Protein AF-A0A951TIU6-F1 (afdb_monomer)

pLDDT: mean 88.32, std 11.47, range [43.03, 96.0]

Secondary structure (DSSP, 8-state):
------EEEEES-SSS--TT-EEEEEEE-TTS-EEEEEEE----SHHHHHHHHTTSHHHHHHHHHH--

Structure (mmCIF, N/CA/C/O backbone):
data_AF-A0A951TIU6-F1
#
_entry.id   AF-A0A951TIU6-F1
#
loop_
_atom_site.group_PDB
_atom_site.id
_atom_site.type_symbol
_atom_site.label_atom_id
_atom_site.label_alt_id
_atom_site.label_comp_id
_atom_site.label_asym_id
_atom_site.label_entity_id
_atom_site.label_seq_id
_atom_site.pdbx_PDB_ins_code
_atom_site.Cartn_x
_atom_site.Cartn_y
_atom_site.Cartn_z
_atom_site.occupancy
_atom_site.B_iso_or_equiv
_atom_site.auth_seq_id
_atom_site.auth_comp_id
_atom_site.auth_asym_id
_atom_site.auth_atom_id
_atom_site.pdbx_PDB_model_num
ATOM 1 N N . MET A 1 1 ? -11.307 23.246 16.643 1.00 44.56 1 MET A N 1
ATOM 2 C CA . MET A 1 1 ? -11.021 22.252 15.583 1.00 44.56 1 MET A CA 1
ATOM 3 C C . MET A 1 1 ? -11.027 20.874 16.235 1.00 44.56 1 MET A C 1
ATOM 5 O O . MET A 1 1 ? -10.195 20.651 17.102 1.00 44.56 1 MET A O 1
ATOM 9 N N . ARG A 1 2 ? -11.988 19.989 15.923 1.00 43.03 2 ARG A N 1
ATOM 10 C CA . ARG A 1 2 ? -11.949 18.590 16.396 1.00 43.03 2 ARG A CA 1
ATOM 11 C C . ARG A 1 2 ? -10.872 17.867 15.590 1.00 43.03 2 ARG A C 1
ATOM 13 O O . ARG A 1 2 ? -11.041 17.679 14.392 1.00 43.03 2 ARG A O 1
ATOM 20 N N . LYS A 1 3 ? -9.754 17.536 16.230 1.00 53.59 3 LYS A N 1
ATOM 21 C CA . LYS A 1 3 ? -8.789 16.566 15.713 1.00 53.59 3 LYS A CA 1
ATOM 22 C C . LYS A 1 3 ? -9.355 15.209 16.129 1.00 53.59 3 LYS A C 1
ATOM 24 O O . LYS A 1 3 ? -9.404 14.950 17.321 1.00 53.59 3 LYS A O 1
ATOM 29 N N . SER A 1 4 ? -9.886 14.430 15.196 1.00 58.41 4 SER A N 1
ATOM 30 C CA . SER A 1 4 ? -10.193 13.022 15.460 1.00 58.41 4 SER A CA 1
ATOM 31 C C . SER A 1 4 ? -8.934 12.233 15.115 1.00 58.41 4 SER A C 1
ATOM 33 O O . SER A 1 4 ? -8.514 12.225 13.960 1.00 58.41 4 SER A O 1
ATOM 35 N N . GLY A 1 5 ? -8.264 11.696 16.130 1.00 75.62 5 GLY A N 1
ATOM 36 C CA . GLY A 1 5 ? -7.035 10.919 16.026 1.00 75.62 5 GLY A CA 1
ATOM 37 C C . GLY A 1 5 ? -7.334 9.443 15.811 1.00 75.62 5 GLY A C 1
ATOM 38 O O . GLY A 1 5 ? -7.271 8.654 16.744 1.00 75.62 5 GLY A O 1
ATOM 39 N N . GLU A 1 6 ? -7.659 9.065 14.581 1.00 83.25 6 GLU A N 1
ATOM 40 C CA . GLU A 1 6 ? -7.718 7.654 14.191 1.00 83.25 6 GLU A CA 1
ATOM 41 C C . GLU A 1 6 ? -6.347 7.228 13.647 1.00 83.25 6 GLU A C 1
ATOM 43 O O . GLU A 1 6 ? -5.719 7.961 12.878 1.00 83.25 6 GLU A O 1
ATOM 48 N N . ILE A 1 7 ? -5.863 6.057 14.065 1.00 91.69 7 ILE A N 1
ATOM 49 C CA . ILE A 1 7 ? -4.612 5.469 13.570 1.00 91.69 7 ILE A CA 1
ATOM 50 C C . ILE A 1 7 ? -4.969 4.411 12.531 1.00 91.69 7 ILE A C 1
ATOM 52 O O . ILE A 1 7 ? -5.763 3.517 12.808 1.00 91.69 7 ILE A O 1
ATOM 56 N N . PHE A 1 8 ? -4.362 4.489 11.349 1.00 92.81 8 PHE A N 1
ATOM 57 C CA . PHE A 1 8 ? -4.546 3.502 10.287 1.00 92.81 8 PHE A CA 1
ATOM 58 C C . PHE A 1 8 ? -3.267 2.696 10.116 1.00 92.81 8 PHE A C 1
ATOM 60 O O . PHE A 1 8 ? -2.213 3.256 9.819 1.00 92.81 8 PHE A O 1
ATOM 67 N N . ASN A 1 9 ? -3.374 1.384 10.282 1.00 93.56 9 ASN A N 1
ATOM 68 C CA . ASN A 1 9 ? -2.313 0.448 9.954 1.00 93.56 9 ASN A CA 1
ATOM 69 C C . ASN A 1 9 ? -2.632 -0.229 8.617 1.00 93.56 9 ASN A C 1
ATOM 71 O O . ASN A 1 9 ? -3.733 -0.756 8.448 1.00 93.56 9 ASN A O 1
ATOM 75 N N . ILE A 1 10 ? -1.696 -0.175 7.670 1.00 93.50 10 ILE A N 1
ATOM 76 C CA . ILE A 1 10 ? -1.856 -0.685 6.304 1.00 93.50 10 ILE A CA 1
ATOM 77 C C . ILE A 1 10 ? -0.839 -1.802 6.112 1.00 93.50 10 ILE A C 1
ATOM 79 O O . ILE A 1 10 ? 0.364 -1.551 6.110 1.00 93.50 10 ILE A O 1
ATOM 83 N N . ASN A 1 11 ? -1.329 -3.022 5.919 1.00 91.50 11 ASN A N 1
ATOM 84 C CA . ASN A 1 11 ? -0.494 -4.213 5.847 1.00 91.50 11 ASN A CA 1
ATOM 85 C C . ASN A 1 11 ? -0.453 -4.774 4.420 1.00 91.50 11 ASN A C 1
ATOM 87 O O . ASN A 1 11 ? -1.435 -4.705 3.674 1.00 91.50 11 ASN A O 1
ATOM 91 N N . GLY A 1 12 ? 0.676 -5.392 4.061 1.00 87.00 12 GLY A N 1
ATOM 92 C CA . GLY A 1 12 ? 0.817 -6.146 2.815 1.00 87.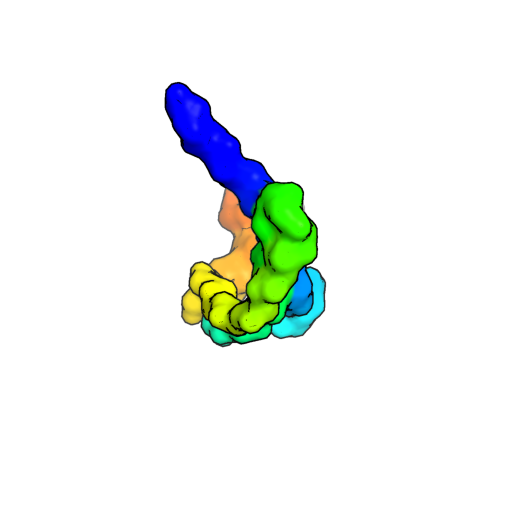00 12 GLY A CA 1
ATOM 93 C C . GLY A 1 12 ? 1.244 -5.312 1.608 1.00 87.00 12 GLY A C 1
ATOM 94 O O . GLY A 1 12 ? 1.161 -5.804 0.479 1.00 87.00 12 GLY A O 1
ATOM 95 N N . ILE A 1 13 ? 1.710 -4.077 1.816 1.00 86.38 13 ILE A N 1
ATOM 96 C CA . ILE A 1 13 ? 2.262 -3.242 0.740 1.00 86.38 13 ILE A CA 1
ATOM 97 C C . ILE A 1 13 ? 3.728 -3.591 0.441 1.00 86.38 13 ILE A C 1
ATOM 99 O O . ILE A 1 13 ? 4.162 -3.456 -0.699 1.00 86.38 13 ILE A O 1
ATOM 103 N N . GLU A 1 14 ? 4.476 -4.108 1.421 1.00 81.75 14 GLU A N 1
ATOM 104 C CA . GLU A 1 14 ? 5.929 -4.291 1.313 1.00 81.75 14 GLU A CA 1
ATOM 105 C C . GLU A 1 14 ? 6.386 -5.421 0.375 1.00 81.75 14 GLU A C 1
ATOM 107 O O . GLU A 1 14 ? 7.531 -5.429 -0.068 1.00 81.75 14 GLU A O 1
ATOM 112 N N . SER A 1 15 ? 5.526 -6.392 0.066 1.00 79.12 15 SER A N 1
ATOM 113 C CA . SER A 1 15 ? 5.901 -7.583 -0.709 1.00 79.12 15 SER A CA 1
ATOM 114 C C . SER A 1 15 ? 4.939 -7.826 -1.861 1.00 79.12 15 SER A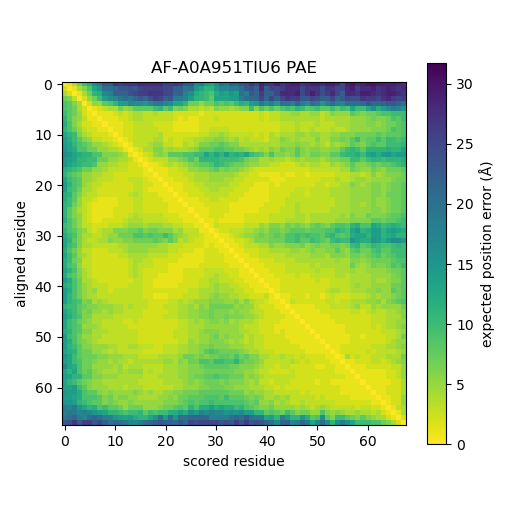 C 1
ATOM 116 O O . SER A 1 15 ? 3.744 -7.589 -1.723 1.00 79.12 15 SER A O 1
ATOM 118 N N . ASN A 1 16 ? 5.432 -8.330 -2.999 1.00 83.75 16 ASN A N 1
ATOM 119 C CA . ASN A 1 16 ? 4.611 -8.726 -4.154 1.00 83.75 16 ASN A CA 1
ATOM 120 C C . ASN A 1 16 ? 3.568 -7.665 -4.539 1.00 83.75 16 ASN A C 1
ATOM 122 O O . ASN A 1 16 ? 2.364 -7.941 -4.549 1.00 83.75 16 ASN A O 1
ATOM 126 N N . ILE A 1 17 ? 4.010 -6.423 -4.746 1.00 88.44 17 ILE A N 1
ATOM 127 C CA . ILE A 1 17 ? 3.110 -5.347 -5.146 1.00 88.44 17 ILE A CA 1
ATOM 128 C C . ILE A 1 17 ? 2.733 -5.539 -6.618 1.00 88.44 17 ILE A C 1
ATOM 130 O O . ILE A 1 17 ? 3.593 -5.699 -7.480 1.00 88.44 17 ILE A O 1
ATOM 134 N N . THR A 1 18 ? 1.434 -5.596 -6.880 1.00 91.81 18 THR A N 1
ATOM 135 C CA . THR A 1 18 ? 0.852 -5.768 -8.214 1.00 91.81 18 THR A CA 1
ATOM 136 C C . THR A 1 18 ? -0.153 -4.653 -8.459 1.00 91.81 18 THR A C 1
ATOM 138 O O . THR A 1 18 ? -0.650 -4.069 -7.485 1.00 91.81 18 THR A O 1
ATOM 141 N N . PRO A 1 19 ? -0.519 -4.373 -9.720 1.00 93.50 19 PRO A N 1
ATOM 142 C CA . PRO A 1 19 ? -1.512 -3.352 -9.982 1.00 93.50 19 PRO A CA 1
ATOM 143 C C . PRO A 1 19 ? -2.828 -3.648 -9.257 1.00 93.50 19 PRO A C 1
ATOM 145 O O . PRO A 1 19 ? -3.246 -4.807 -9.168 1.00 93.50 19 PRO A O 1
ATOM 148 N N . HIS A 1 20 ? -3.464 -2.614 -8.705 1.00 94.00 20 HIS A N 1
ATOM 149 C CA . HIS A 1 20 ? -4.717 -2.717 -7.944 1.00 94.00 20 HIS A CA 1
ATOM 150 C C . HIS A 1 20 ? -4.688 -3.705 -6.763 1.00 94.00 20 HIS A C 1
ATOM 152 O O . HIS A 1 20 ? -5.721 -4.278 -6.393 1.00 94.00 20 HIS A O 1
ATOM 158 N N . LYS A 1 21 ? -3.516 -3.940 -6.161 1.00 92.56 21 LYS A N 1
ATOM 159 C CA . LYS A 1 21 ? -3.391 -4.874 -5.040 1.00 92.56 21 LYS A CA 1
ATOM 160 C C . LYS A 1 21 ? -4.337 -4.500 -3.896 1.00 92.56 21 LYS A C 1
ATOM 162 O O . LYS A 1 21 ? -4.399 -3.345 -3.477 1.00 92.56 21 LYS A O 1
ATOM 167 N N . LYS A 1 22 ? -5.050 -5.497 -3.362 1.00 94.69 22 LYS A N 1
ATOM 168 C CA . LYS A 1 22 ? -5.840 -5.339 -2.136 1.00 94.69 22 LYS A CA 1
ATOM 169 C C . LYS A 1 22 ? -4.917 -5.350 -0.921 1.00 94.69 22 LYS A C 1
ATOM 171 O O . LYS A 1 22 ? -4.097 -6.255 -0.783 1.00 94.69 22 LYS A O 1
ATOM 176 N N . LEU A 1 23 ? -5.073 -4.352 -0.065 1.00 94.56 23 LEU A N 1
ATOM 177 C CA . LEU A 1 23 ? -4.349 -4.177 1.185 1.00 94.56 23 LEU A CA 1
ATOM 178 C C . LEU A 1 23 ? -5.322 -4.311 2.349 1.00 94.56 23 LEU A C 1
ATOM 180 O O . LEU A 1 23 ? -6.460 -3.839 2.267 1.00 94.56 23 LEU A O 1
ATOM 184 N N . ASP A 1 24 ? -4.860 -4.921 3.432 1.00 95.12 24 ASP A N 1
ATOM 185 C CA . ASP A 1 24 ? -5.629 -4.999 4.665 1.00 95.12 24 ASP A CA 1
ATOM 186 C C . ASP A 1 24 ? -5.353 -3.749 5.501 1.00 95.12 24 ASP A C 1
ATOM 188 O O . ASP A 1 24 ? -4.202 -3.399 5.771 1.00 95.12 24 ASP A O 1
ATOM 192 N N . VAL A 1 25 ? -6.422 -3.069 5.908 1.00 95.44 25 VAL A N 1
ATOM 193 C CA . VAL A 1 25 ? -6.364 -1.847 6.706 1.00 95.44 25 VAL A CA 1
ATOM 194 C C . VAL A 1 25 ? -7.039 -2.096 8.044 1.00 95.44 25 VAL A C 1
ATOM 196 O O . VAL A 1 25 ? -8.165 -2.591 8.107 1.00 95.44 25 VAL A O 1
ATOM 199 N N . THR A 1 26 ? -6.352 -1.734 9.124 1.00 95.75 26 THR A N 1
ATOM 200 C CA . THR A 1 26 ? -6.913 -1.691 10.477 1.00 95.75 26 THR A CA 1
ATOM 201 C C . THR A 1 26 ? -6.958 -0.238 10.928 1.00 95.75 26 THR A C 1
ATOM 203 O O . THR A 1 26 ? -5.916 0.391 11.091 1.00 95.75 26 THR A O 1
ATOM 206 N N . ALA A 1 27 ? -8.163 0.300 11.095 1.00 94.06 27 ALA A N 1
ATOM 207 C CA . ALA A 1 27 ? -8.395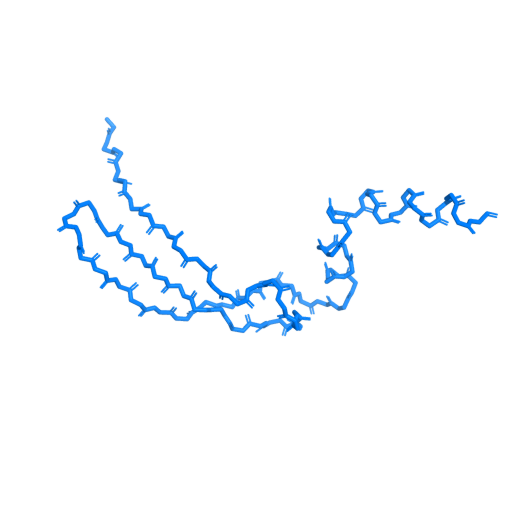 1.620 11.661 1.00 94.06 27 ALA A CA 1
ATOM 208 C C . ALA A 1 27 ? -8.691 1.489 13.156 1.00 94.06 27 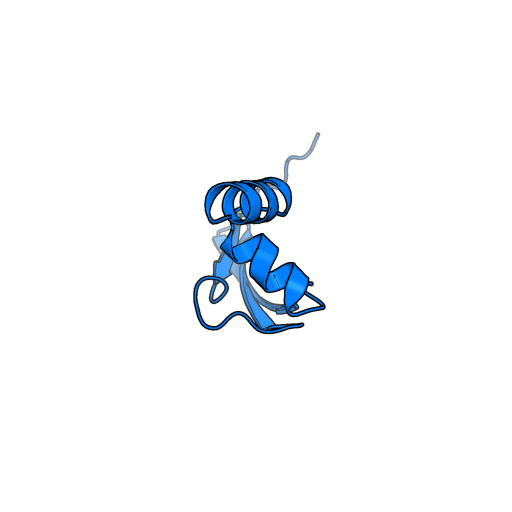ALA A C 1
ATOM 210 O O . ALA A 1 27 ? -9.670 0.846 13.534 1.00 94.06 27 ALA A O 1
ATOM 211 N N . THR A 1 28 ? -7.868 2.105 13.993 1.00 94.62 28 THR A N 1
ATOM 212 C CA . THR A 1 28 ? -8.043 2.158 15.444 1.00 94.62 28 THR A CA 1
ATOM 213 C C . THR A 1 28 ? -8.542 3.545 15.824 1.00 94.62 28 THR A C 1
ATOM 215 O O . THR A 1 28 ? -7.866 4.550 15.589 1.00 94.62 28 THR A O 1
ATOM 218 N N . LYS A 1 29 ? -9.744 3.600 16.398 1.00 90.81 29 LYS A N 1
ATOM 219 C CA . LYS A 1 29 ? -10.338 4.831 16.927 1.00 90.81 29 LYS A CA 1
ATOM 220 C C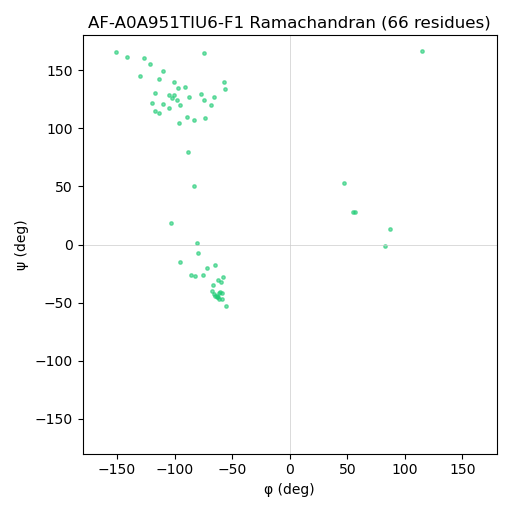 . LYS A 1 29 ? -9.685 5.238 18.246 1.00 90.81 29 LYS A C 1
ATOM 222 O O . LYS A 1 29 ? -9.053 4.426 18.915 1.00 90.81 29 LYS A O 1
ATOM 227 N N . GLU A 1 30 ? -9.911 6.482 18.665 1.00 87.56 30 GLU A N 1
ATOM 228 C CA . GLU A 1 30 ? -9.437 6.993 19.963 1.00 87.56 30 GLU A CA 1
ATOM 229 C C . GLU A 1 30 ? -9.959 6.184 21.162 1.00 87.56 30 GLU A C 1
ATOM 231 O O . GLU A 1 30 ? -9.293 6.108 22.190 1.00 87.56 30 GLU A O 1
ATOM 236 N N . ASP A 1 31 ? -11.134 5.563 21.030 1.00 87.56 31 ASP A N 1
ATOM 237 C CA . ASP A 1 31 ? -11.730 4.697 22.054 1.00 87.56 31 ASP A CA 1
ATOM 238 C C . ASP A 1 31 ? -11.154 3.265 22.062 1.00 87.56 31 ASP A C 1
ATOM 240 O O . ASP A 1 31 ? -11.581 2.430 22.858 1.00 87.56 31 ASP A O 1
ATOM 244 N N . GLY A 1 32 ? -10.181 2.977 21.190 1.00 85.62 32 GLY A N 1
ATOM 245 C CA . GLY A 1 32 ? -9.565 1.662 21.028 1.00 85.62 32 GLY A CA 1
ATOM 246 C C . GLY A 1 32 ? -10.350 0.702 20.131 1.00 85.62 32 GLY A C 1
ATOM 247 O O . GLY A 1 32 ? -9.887 -0.411 19.892 1.00 85.62 32 GLY A O 1
ATOM 248 N N . THR A 1 33 ? -11.510 1.102 19.601 1.00 91.69 33 THR A N 1
ATOM 249 C CA . THR A 1 33 ? -12.276 0.272 18.665 1.00 91.69 33 THR A CA 1
ATOM 250 C C . THR A 1 33 ? -11.496 0.087 17.368 1.00 91.69 33 THR A C 1
ATOM 252 O O . THR A 1 33 ? -11.122 1.063 16.714 1.00 91.69 33 THR A O 1
ATOM 255 N N . GLU A 1 34 ? -11.314 -1.167 16.958 1.00 94.44 34 GLU A N 1
ATOM 256 C CA . GLU A 1 34 ? -10.697 -1.517 15.680 1.00 94.44 34 GLU A CA 1
ATOM 257 C C . GLU A 1 34 ? -11.747 -1.803 14.604 1.00 94.44 34 GLU A C 1
ATOM 259 O O . GLU A 1 34 ? -12.704 -2.551 14.816 1.00 94.44 34 GLU A O 1
ATOM 264 N N . ILE A 1 35 ? -11.530 -1.254 13.412 1.00 94.31 35 ILE A N 1
ATOM 265 C CA . ILE A 1 35 ? -12.295 -1.555 12.205 1.00 94.31 35 ILE A CA 1
ATOM 266 C C . ILE A 1 35 ? -11.325 -2.113 11.170 1.00 94.31 35 ILE A C 1
ATOM 268 O O . ILE A 1 35 ? -10.366 -1.445 10.787 1.00 94.31 35 ILE A O 1
ATOM 272 N N . LYS A 1 36 ? -11.589 -3.334 10.701 1.00 95.94 36 LYS A N 1
ATOM 273 C CA . LYS A 1 36 ? -10.785 -4.001 9.672 1.00 95.94 36 LYS A CA 1
ATOM 274 C C . LYS A 1 36 ? -11.528 -3.983 8.347 1.00 95.94 36 LYS A C 1
ATOM 276 O O . LYS A 1 36 ? -12.693 -4.373 8.289 1.00 95.94 36 LYS A O 1
ATOM 281 N N . PHE A 1 37 ? -10.865 -3.529 7.294 1.00 95.81 37 PHE A N 1
ATOM 282 C CA . PHE A 1 37 ? -11.421 -3.488 5.946 1.00 95.81 37 PHE A CA 1
ATOM 283 C C . PHE A 1 37 ? -10.315 -3.616 4.899 1.00 95.81 37 PHE A C 1
ATOM 285 O O . PHE A 1 37 ? -9.135 -3.475 5.206 1.00 95.81 37 PHE A O 1
ATOM 292 N N . GLN A 1 38 ? -10.705 -3.885 3.654 1.00 96.00 38 GLN A N 1
ATOM 293 C CA . GLN A 1 38 ? -9.772 -3.949 2.533 1.00 96.00 38 GLN A CA 1
ATOM 294 C C . GLN A 1 38 ? -9.808 -2.657 1.720 1.00 96.00 38 GLN A C 1
ATOM 296 O O . GLN A 1 38 ? -10.882 -2.116 1.454 1.00 96.00 38 GLN A O 1
ATOM 301 N N . ALA A 1 39 ? -8.637 -2.197 1.290 1.00 95.56 39 ALA A N 1
ATOM 302 C CA . ALA A 1 39 ? -8.467 -1.065 0.384 1.00 95.56 39 ALA A CA 1
ATOM 303 C C . ALA A 1 39 ? -7.711 -1.497 -0.879 1.00 95.56 39 ALA A C 1
ATOM 305 O O . ALA A 1 39 ? -6.960 -2.467 -0.859 1.00 95.56 39 ALA A O 1
ATOM 306 N N . ILE A 1 40 ? -7.904 -0.784 -1.988 1.00 94.69 40 ILE A N 1
ATOM 307 C CA . ILE A 1 40 ? -7.170 -1.025 -3.238 1.00 94.69 40 ILE A CA 1
ATOM 308 C C . ILE A 1 40 ? -6.007 -0.035 -3.313 1.00 94.69 40 ILE A C 1
ATOM 310 O O . ILE A 1 40 ? -6.226 1.176 -3.262 1.00 94.69 40 ILE A O 1
ATOM 314 N N . ALA A 1 41 ? -4.784 -0.539 -3.471 1.00 93.81 41 ALA A N 1
ATOM 315 C CA . ALA A 1 41 ? -3.624 0.274 -3.810 1.00 93.81 41 ALA A CA 1
ATOM 316 C C . ALA A 1 41 ? -3.769 0.805 -5.243 1.00 93.81 41 ALA A C 1
ATOM 318 O O . ALA A 1 41 ? -3.856 0.024 -6.189 1.00 93.81 41 ALA A O 1
ATOM 319 N N . ARG A 1 42 ? -3.779 2.132 -5.408 1.00 94.88 42 ARG A N 1
ATOM 320 C CA . ARG A 1 42 ? -3.882 2.820 -6.710 1.00 94.88 42 ARG A CA 1
ATOM 321 C C . ARG A 1 42 ? -2.527 2.936 -7.407 1.00 94.88 42 ARG A C 1
ATOM 323 O O . ARG A 1 42 ? -2.097 4.021 -7.773 1.00 94.88 42 ARG A O 1
ATOM 330 N N . LEU A 1 43 ? -1.844 1.800 -7.492 1.00 92.75 43 LEU A N 1
ATOM 331 C CA . LEU A 1 43 ? -0.776 1.583 -8.455 1.00 92.75 43 LEU A CA 1
ATOM 332 C C . LEU A 1 43 ? -1.450 0.870 -9.619 1.00 92.75 43 LEU A C 1
ATOM 334 O O . LEU A 1 43 ? -1.847 -0.288 -9.492 1.00 92.75 43 LEU A O 1
ATOM 338 N N . ASP A 1 44 ? -1.677 1.599 -10.698 1.00 93.62 44 ASP A N 1
ATOM 339 C CA . ASP A 1 44 ? -2.535 1.186 -11.801 1.00 93.62 44 ASP A CA 1
ATOM 340 C C . ASP A 1 44 ? -1.704 0.532 -12.930 1.00 93.62 44 ASP A C 1
ATOM 342 O O . ASP A 1 44 ? -2.256 -0.165 -13.784 1.00 93.62 44 ASP A O 1
ATOM 346 N N . SER A 1 45 ? -0.370 0.692 -12.922 1.00 92.81 45 SER A N 1
ATOM 347 C CA . SER A 1 45 ? 0.546 0.110 -13.918 1.00 92.81 45 SER A CA 1
ATOM 348 C C . SER A 1 45 ? 1.873 -0.396 -13.338 1.00 92.81 45 SER A C 1
ATOM 350 O O . SER A 1 45 ? 2.308 0.024 -12.265 1.00 92.81 45 SER A O 1
ATOM 352 N N . ASP A 1 46 ? 2.564 -1.254 -14.095 1.00 92.25 46 ASP A N 1
ATOM 353 C CA . ASP A 1 46 ? 3.898 -1.766 -13.736 1.00 92.25 46 ASP A CA 1
ATOM 354 C C . ASP A 1 46 ? 4.953 -0.651 -13.640 1.00 92.25 46 ASP A C 1
ATOM 356 O O . ASP A 1 46 ? 5.877 -0.723 -12.832 1.00 92.25 46 ASP A O 1
ATOM 360 N N . VAL A 1 47 ? 4.794 0.418 -14.426 1.00 92.12 47 VAL A N 1
ATOM 361 C CA . VAL A 1 47 ? 5.657 1.606 -14.369 1.00 92.12 47 VAL A CA 1
ATOM 362 C C . VAL A 1 47 ? 5.512 2.335 -13.031 1.00 92.12 47 VAL A C 1
ATOM 364 O O . VAL A 1 47 ? 6.510 2.717 -12.425 1.00 92.12 47 VAL A O 1
ATOM 367 N N . GLU A 1 48 ? 4.288 2.493 -12.529 1.00 91.88 48 GLU A N 1
ATOM 368 C CA . GLU A 1 48 ? 4.053 3.119 -11.222 1.00 91.88 48 GLU A CA 1
ATOM 369 C C . GLU A 1 48 ? 4.600 2.266 -10.076 1.00 91.88 48 GLU A C 1
ATOM 371 O O . GLU A 1 48 ? 5.140 2.805 -9.109 1.00 91.88 48 GLU A O 1
ATOM 376 N N . ILE A 1 49 ? 4.527 0.939 -10.206 1.00 92.00 49 ILE A N 1
ATOM 377 C CA . ILE A 1 49 ? 5.169 0.007 -9.274 1.00 92.00 49 ILE A CA 1
ATOM 378 C C . ILE A 1 49 ? 6.684 0.197 -9.282 1.00 92.00 49 ILE A C 1
ATOM 380 O O . ILE A 1 49 ? 7.284 0.310 -8.213 1.00 92.00 49 ILE A O 1
ATOM 384 N N . ALA A 1 50 ? 7.298 0.285 -10.464 1.00 91.12 50 ALA A N 1
ATOM 385 C CA . ALA A 1 50 ? 8.729 0.533 -10.582 1.00 91.12 50 ALA A CA 1
ATOM 386 C C . ALA A 1 50 ? 9.119 1.860 -9.916 1.00 91.12 50 ALA A C 1
ATOM 388 O O . ALA A 1 50 ? 10.109 1.899 -9.188 1.00 91.12 50 ALA A O 1
ATOM 389 N N . TYR A 1 51 ? 8.326 2.922 -10.088 1.00 93.31 51 TYR A N 1
ATOM 390 C CA . TYR A 1 51 ? 8.543 4.195 -9.395 1.00 93.31 51 TYR A CA 1
ATOM 391 C C . TYR A 1 51 ? 8.408 4.059 -7.881 1.00 93.31 51 TYR A C 1
ATOM 393 O O . TYR A 1 51 ? 9.263 4.561 -7.158 1.00 93.31 51 TYR A O 1
ATOM 401 N N . TYR A 1 52 ? 7.376 3.368 -7.393 1.00 91.06 52 TYR A N 1
ATOM 402 C CA . TYR A 1 52 ? 7.173 3.131 -5.964 1.00 91.06 52 TYR A CA 1
ATOM 403 C C . TYR A 1 52 ? 8.354 2.380 -5.333 1.00 91.06 52 TYR A C 1
ATOM 405 O O . TYR A 1 52 ? 8.885 2.814 -4.316 1.00 91.06 52 TYR A O 1
ATOM 413 N N . GLN A 1 53 ? 8.827 1.310 -5.978 1.00 90.44 53 GLN A N 1
ATOM 414 C CA . GLN A 1 53 ? 9.992 0.531 -5.535 1.00 90.44 53 GLN A CA 1
ATOM 415 C C . GLN A 1 53 ? 11.305 1.319 -5.573 1.00 90.44 53 GLN A C 1
ATOM 417 O O . GLN A 1 53 ? 12.293 0.918 -4.967 1.00 90.44 53 GLN A O 1
ATOM 422 N N . ASN A 1 54 ? 11.321 2.423 -6.313 1.00 91.81 54 ASN A N 1
ATOM 423 C CA . ASN A 1 54 ? 12.466 3.295 -6.476 1.00 91.81 54 ASN A CA 1
ATOM 424 C C . ASN A 1 54 ? 12.348 4.580 -5.645 1.00 91.81 54 ASN A C 1
ATOM 426 O O . ASN A 1 54 ? 13.044 5.543 -5.943 1.00 91.81 54 ASN A O 1
ATOM 430 N N . ASP A 1 55 ? 11.498 4.638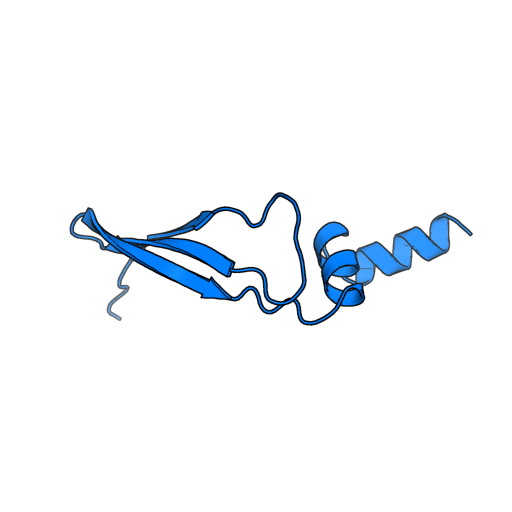 -4.621 1.00 91.06 55 ASP A N 1
ATOM 431 C CA . 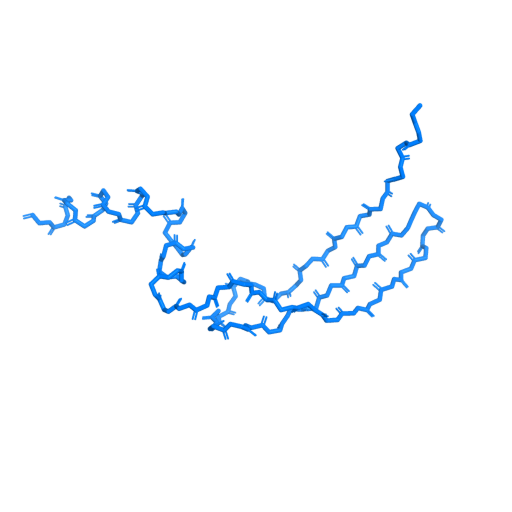ASP A 1 55 ? 11.295 5.852 -3.813 1.00 91.06 55 ASP A CA 1
ATOM 432 C C . ASP A 1 55 ? 10.864 7.077 -4.651 1.00 91.06 55 ASP A C 1
ATOM 434 O O . ASP A 1 55 ? 11.121 8.234 -4.308 1.00 91.06 55 ASP A O 1
ATOM 438 N N . GLY A 1 56 ? 10.197 6.824 -5.778 1.00 92.31 56 GLY A N 1
ATOM 439 C CA . GLY A 1 56 ? 9.624 7.823 -6.670 1.00 92.31 56 GLY A CA 1
ATOM 440 C C . GLY A 1 56 ? 10.250 7.880 -8.065 1.00 92.31 56 GLY A C 1
ATOM 441 O O . GLY A 1 56 ? 11.327 7.355 -8.350 1.00 92.31 56 GLY A O 1
ATOM 442 N N . ILE A 1 57 ? 9.551 8.588 -8.957 1.00 94.31 57 ILE A N 1
ATOM 443 C CA . ILE A 1 57 ? 9.922 8.717 -10.373 1.00 94.31 57 ILE A CA 1
ATOM 444 C C . ILE A 1 57 ? 11.289 9.381 -10.574 1.00 94.31 57 ILE A C 1
ATOM 446 O O . ILE A 1 57 ? 12.074 8.932 -11.402 1.00 94.31 57 ILE A O 1
ATOM 450 N N . LEU A 1 58 ? 11.600 10.431 -9.806 1.00 93.94 58 LEU A N 1
ATOM 451 C CA . LEU A 1 58 ? 12.864 11.157 -9.953 1.00 93.94 58 LEU A CA 1
ATOM 452 C C . LEU A 1 58 ? 14.054 10.241 -9.660 1.00 93.94 58 LEU A C 1
ATOM 454 O O . LEU A 1 58 ? 15.019 10.212 -10.414 1.00 93.94 58 LEU A O 1
ATOM 458 N N . GLN A 1 59 ? 13.958 9.472 -8.581 1.00 93.38 59 GLN A N 1
ATOM 459 C CA . GLN A 1 59 ? 15.005 8.558 -8.149 1.00 93.38 59 GLN A CA 1
ATOM 460 C C . GLN A 1 59 ? 15.186 7.398 -9.136 1.00 93.38 59 GLN A C 1
ATOM 462 O O . GLN A 1 59 ? 16.319 7.049 -9.463 1.00 93.38 59 GLN A O 1
ATOM 467 N N . TYR A 1 60 ? 14.083 6.859 -9.667 1.00 92.62 60 TYR A N 1
ATOM 468 C CA . TYR A 1 60 ? 14.109 5.877 -10.753 1.00 92.62 60 TYR A CA 1
ATOM 469 C C . TYR A 1 60 ? 14.880 6.398 -11.975 1.00 92.62 60 TYR A C 1
ATOM 471 O O . TYR A 1 60 ? 15.832 5.765 -12.426 1.00 92.62 60 TYR A O 1
ATOM 479 N N . VAL A 1 61 ? 14.513 7.582 -12.472 1.00 92.69 61 VAL A N 1
ATOM 480 C CA . VAL A 1 61 ? 15.117 8.179 -13.671 1.00 92.69 61 VAL A CA 1
ATOM 481 C C . VAL A 1 61 ? 16.596 8.503 -13.454 1.00 92.69 61 VAL A C 1
ATOM 483 O O . VAL A 1 61 ? 17.420 8.187 -14.307 1.00 92.69 61 VAL A O 1
A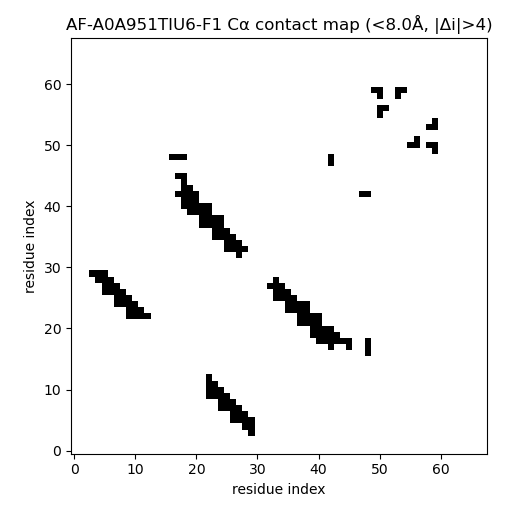TOM 486 N N . LEU A 1 62 ? 16.958 9.096 -12.311 1.00 93.00 62 LEU A N 1
ATOM 487 C CA . LEU A 1 62 ? 18.354 9.422 -12.004 1.00 93.00 62 LEU A CA 1
ATOM 488 C C . LEU A 1 62 ? 19.246 8.175 -11.975 1.00 93.00 62 LEU A C 1
ATOM 490 O O . LEU A 1 62 ? 20.347 8.221 -12.515 1.00 93.00 62 LEU A O 1
ATOM 494 N N . ARG A 1 63 ? 18.768 7.056 -11.414 1.00 92.69 63 ARG A N 1
ATOM 495 C CA . ARG A 1 63 ? 19.507 5.784 -11.449 1.00 92.69 63 ARG A CA 1
ATOM 496 C C . ARG A 1 63 ? 19.697 5.264 -12.871 1.00 92.69 63 ARG A C 1
ATOM 498 O O . ARG A 1 63 ? 20.819 4.932 -13.231 1.00 92.69 63 ARG A O 1
ATOM 505 N N . GLN A 1 64 ? 18.660 5.309 -13.711 1.00 89.38 64 GLN A N 1
ATOM 506 C CA . GLN A 1 64 ? 18.791 4.917 -15.122 1.00 89.38 64 GLN A CA 1
ATOM 507 C C . GLN A 1 64 ? 19.816 5.757 -15.898 1.00 89.38 64 GLN A C 1
ATOM 509 O O . GLN A 1 64 ? 20.447 5.247 -16.817 1.00 89.38 64 GLN A O 1
ATOM 514 N N . PHE A 1 65 ? 19.985 7.035 -15.546 1.00 89.31 65 PHE A N 1
ATOM 515 C CA . PHE A 1 65 ? 21.008 7.890 -16.151 1.00 89.31 65 PHE A CA 1
ATOM 516 C C . PHE A 1 65 ? 22.427 7.608 -15.648 1.00 89.31 65 PHE A C 1
ATOM 518 O O . PHE A 1 65 ? 23.367 7.917 -16.368 1.00 89.31 65 PHE A O 1
ATOM 525 N N . MET A 1 66 ? 22.589 7.084 -14.430 1.00 87.25 66 MET A N 1
ATOM 526 C CA . MET A 1 66 ? 23.898 6.734 -13.859 1.00 87.25 66 MET A CA 1
ATOM 527 C C . MET A 1 66 ? 24.372 5.333 -14.260 1.00 87.25 66 MET A C 1
ATOM 529 O O . MET A 1 66 ? 25.574 5.085 -14.265 1.00 87.25 66 MET A O 1
ATOM 533 N N . ASP A 1 67 ? 23.436 4.432 -14.567 1.00 82.06 67 ASP A N 1
ATOM 534 C CA . ASP A 1 67 ? 23.723 3.077 -15.054 1.00 82.06 67 ASP A CA 1
ATOM 535 C C . ASP A 1 67 ? 24.071 3.041 -16.561 1.00 82.06 67 ASP A C 1
ATOM 537 O O . ASP A 1 67 ? 24.470 1.993 -17.075 1.00 82.06 67 ASP A O 1
ATOM 541 N N . ASN A 1 68 ? 23.928 4.176 -17.256 1.00 53.84 68 ASN A N 1
ATOM 542 C CA . ASN A 1 68 ? 24.313 4.410 -18.655 1.00 53.84 68 ASN A CA 1
ATOM 543 C C . ASN A 1 68 ? 25.654 5.147 -18.755 1.00 53.84 68 ASN A C 1
ATOM 545 O O . ASN A 1 68 ? 26.394 4.864 -19.725 1.00 53.84 68 ASN A O 1
#

Solvent-accessible surface area (backbone atoms only — not comparable to full-atom values): 4160 Å² total; per-residue (Å²): 133,90,80,81,68,64,48,75,47,78,44,72,71,91,55,90,76,53,62,55,35,76,29,4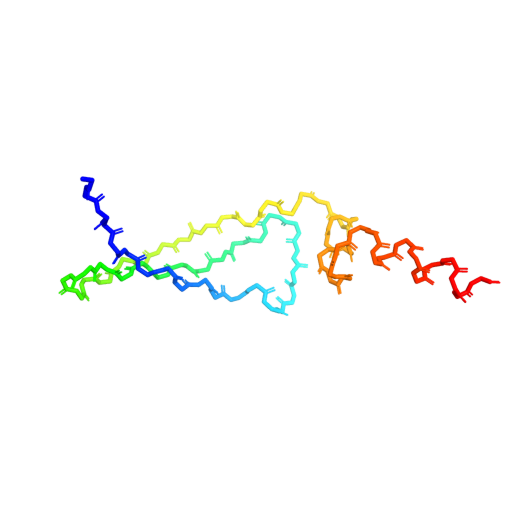9,33,41,38,32,40,82,88,65,54,74,48,79,49,78,45,67,42,90,35,83,39,73,67,51,46,53,18,58,79,36,80,30,60,69,52,39,51,54,49,60,62,70,79,103

Sequence (68 aa):
MRKSGEIFNINGIESNITPHKKLDVTATKEDGTEIKFQAIARLDSDVEIAYYQNDGILQYVLRQFMDN

Foldseek 3Di:
DDDFDKDKDWPDCPPDDDAQDKIWIWIQGPVRDIDIDIDTDHPHDPVSVCQVVQVHDVSSVVVVVVVD

Nearest PDB structures (foldseek):
  8pxc-assembly1_A  TM=6.468E-01  e=2.906E-01  Streptococcus oralis
  3fcg-assembly1_A  TM=4.816E-01  e=3.733E-01  Yersinia pestis
  5g3q-assembly2_B  TM=4.630E-01  e=7.436E-01  Homo sapiens
  5grs-assembly1_A  TM=6.260E-01  e=2.771E+00  Schizosaccharomyces pombe 972h-
  4lid-assembly1_B  TM=4.089E-01  e=7.436E-01  Sulfolobus spindle-shaped virus 1

Radius of gyration: 16.56 Å; Cα contacts (8 Å, |Δi|>4): 85; chains: 1; bounding box: 37×31×41 Å

Mean predicted aligned error: 5.99 Å